Protein AF-G9K9D0-F1 (afdb_monomer)

Organism: Mustela putorius furo (NCBI:txid9669)

Foldseek 3Di:
DLVVLQVCVVVVAQEDEDEDDDLVVLVVCVVVVCQFPDQSDDPPDPPSSSTHGYHYQSFNDPDPVGRPD

Mean predicted aligned error: 8.88 Å

pLDDT: mean 70.74, std 9.46, range [50.56, 85.12]

Structure (mmCIF, N/CA/C/O backbone):
data_AF-G9K9D0-F1
#
_entry.id   AF-G9K9D0-F1
#
loop_
_atom_site.group_PDB
_atom_site.id
_atom_site.type_symbol
_atom_site.label_atom_id
_atom_site.label_alt_id
_atom_site.label_comp_id
_atom_site.label_asym_id
_atom_site.label_entity_id
_atom_site.label_seq_id
_atom_site.pdbx_PDB_ins_code
_atom_site.Cartn_x
_atom_site.Cartn_y
_atom_site.Cartn_z
_atom_site.occupancy
_atom_site.B_iso_or_equiv
_atom_site.auth_seq_id
_atom_site.auth_comp_id
_atom_site.auth_asym_id
_atom_site.auth_atom_id
_atom_site.pdbx_PDB_model_num
ATOM 1 N N . SER A 1 1 ? -11.557 -3.899 -2.233 1.00 66.44 1 SER A N 1
ATOM 2 C CA . SER A 1 1 ? -12.624 -4.117 -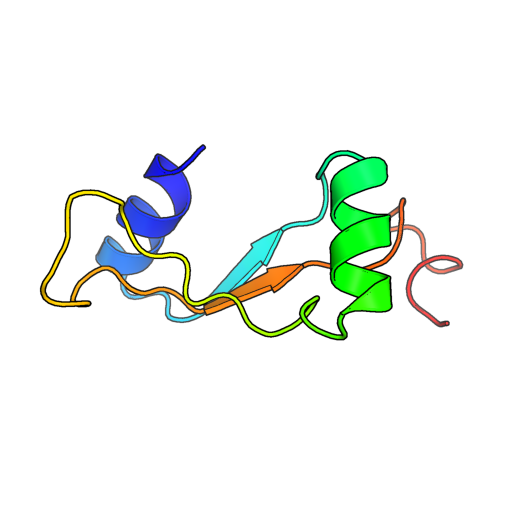1.236 1.00 66.44 1 SER A CA 1
ATOM 3 C C . SER A 1 1 ? -12.080 -3.738 0.126 1.00 66.44 1 SER A C 1
ATOM 5 O O . SER A 1 1 ? -10.955 -4.122 0.417 1.00 66.44 1 SER A O 1
ATOM 7 N N . SER A 1 2 ? -12.835 -2.986 0.928 1.00 70.50 2 SER A N 1
ATOM 8 C CA . SER A 1 2 ? -12.389 -2.543 2.258 1.00 70.50 2 SER A CA 1
ATOM 9 C C . SER A 1 2 ? -12.590 -3.602 3.352 1.00 70.50 2 SER A C 1
ATOM 11 O O . SER A 1 2 ? -12.113 -3.451 4.465 1.00 70.50 2 SER A O 1
ATOM 13 N N . THR A 1 3 ? -13.258 -4.716 3.043 1.00 80.31 3 THR A N 1
ATOM 14 C CA . THR A 1 3 ? -13.554 -5.776 4.022 1.00 80.31 3 THR A CA 1
ATOM 15 C C . THR A 1 3 ? -12.342 -6.654 4.349 1.00 80.31 3 THR A C 1
ATOM 17 O O . THR A 1 3 ? -12.217 -7.124 5.474 1.00 80.31 3 THR A O 1
ATOM 20 N N . ILE A 1 4 ? -11.435 -6.874 3.388 1.00 80.69 4 ILE A N 1
ATOM 21 C CA . ILE A 1 4 ? -10.209 -7.663 3.605 1.00 80.69 4 ILE A CA 1
ATOM 22 C C . ILE A 1 4 ? -9.332 -7.064 4.720 1.00 80.69 4 ILE A C 1
ATOM 24 O O . ILE A 1 4 ? -9.025 -7.800 5.654 1.00 80.69 4 ILE A O 1
ATOM 28 N N . PRO A 1 5 ? -8.959 -5.769 4.693 1.00 78.06 5 PRO A N 1
ATOM 29 C CA . PRO A 1 5 ? -8.114 -5.191 5.739 1.00 78.06 5 PRO A CA 1
ATOM 30 C C . PRO A 1 5 ? -8.757 -5.281 7.130 1.00 78.06 5 PRO A C 1
ATOM 32 O O . PRO A 1 5 ? -8.084 -5.619 8.098 1.00 78.06 5 PRO A O 1
ATOM 35 N N . TYR A 1 6 ? -10.079 -5.113 7.215 1.00 80.12 6 TYR A N 1
ATOM 36 C CA . TYR A 1 6 ? -10.833 -5.284 8.458 1.00 80.12 6 TYR A CA 1
ATOM 37 C C . TYR A 1 6 ? -10.777 -6.718 9.017 1.00 80.12 6 TYR A C 1
ATOM 39 O O . TYR A 1 6 ? -10.574 -6.918 10.216 1.00 80.12 6 TYR A O 1
ATOM 47 N N . LEU A 1 7 ? -10.938 -7.729 8.156 1.00 82.31 7 LEU A N 1
ATOM 48 C CA . LEU A 1 7 ? -10.850 -9.136 8.559 1.00 82.31 7 LEU A CA 1
ATOM 49 C C . LEU A 1 7 ? -9.421 -9.532 8.944 1.00 82.31 7 LEU A C 1
ATOM 51 O O . LEU A 1 7 ? -9.235 -10.195 9.962 1.00 82.31 7 LEU A O 1
ATOM 55 N N . LEU A 1 8 ? -8.418 -9.101 8.174 1.00 82.75 8 LEU A N 1
ATOM 56 C CA . LEU A 1 8 ? -7.006 -9.378 8.463 1.00 82.75 8 LEU A CA 1
ATOM 57 C C . LEU A 1 8 ? -6.580 -8.753 9.794 1.00 82.75 8 LEU A C 1
ATOM 59 O O . LEU A 1 8 ? -5.915 -9.407 10.596 1.00 82.75 8 LEU A O 1
ATOM 63 N N . ARG A 1 9 ? -7.042 -7.534 10.083 1.00 82.50 9 ARG A N 1
ATOM 64 C CA . ARG A 1 9 ? -6.801 -6.878 11.369 1.00 82.50 9 ARG A CA 1
ATOM 65 C C . ARG A 1 9 ? -7.421 -7.645 12.538 1.00 82.50 9 ARG A C 1
ATOM 67 O O . ARG A 1 9 ? -6.769 -7.825 13.561 1.00 82.50 9 ARG A O 1
ATOM 74 N N . ARG A 1 10 ? -8.643 -8.170 12.382 1.00 82.75 10 ARG A N 1
ATOM 75 C CA . ARG A 1 10 ? -9.273 -9.057 13.383 1.00 82.75 10 ARG A CA 1
ATOM 76 C C . ARG A 1 10 ? -8.574 -10.412 13.523 1.00 82.75 10 ARG A C 1
ATOM 78 O O . ARG A 1 10 ? -8.638 -11.007 14.592 1.00 82.75 10 ARG A O 1
ATOM 85 N N . ALA A 1 11 ? -7.887 -10.873 12.480 1.00 85.12 11 ALA A N 1
ATOM 86 C CA . ALA A 1 11 ? -7.001 -12.035 12.517 1.00 85.12 11 ALA A CA 1
ATOM 87 C C . ALA A 1 11 ? -5.604 -11.716 13.093 1.00 85.12 11 ALA A C 1
ATOM 89 O O . ALA A 1 11 ? -4.709 -12.555 13.024 1.00 85.12 11 ALA A O 1
ATOM 90 N N . ASN A 1 12 ? -5.421 -10.523 13.674 1.00 82.50 12 ASN A N 1
ATOM 91 C CA . ASN A 1 12 ? -4.183 -10.048 14.291 1.00 82.50 12 ASN A CA 1
ATOM 92 C C . ASN A 1 12 ? -2.997 -9.903 13.315 1.00 82.50 12 ASN A C 1
ATOM 94 O O . ASN A 1 12 ? -1.836 -9.979 13.716 1.00 82.50 12 ASN A O 1
ATOM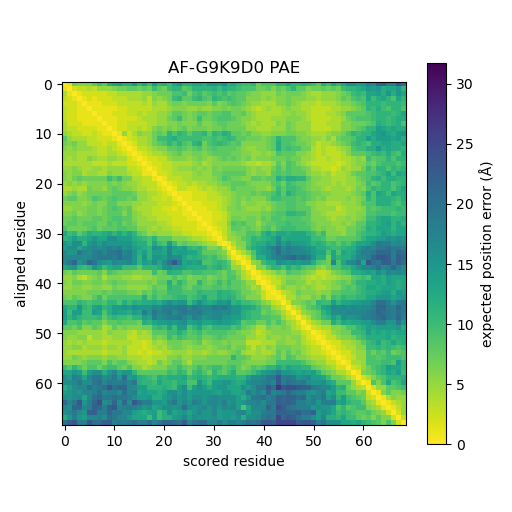 98 N N . LEU A 1 13 ? -3.280 -9.691 12.025 1.00 80.19 13 LEU A N 1
ATOM 99 C CA . LEU A 1 13 ? -2.265 -9.397 11.015 1.00 80.19 13 LEU A CA 1
ATOM 100 C C . LEU A 1 13 ? -2.002 -7.891 10.963 1.00 80.19 13 LEU A C 1
ATOM 102 O O . LEU A 1 13 ? -2.924 -7.075 10.940 1.00 80.19 13 LEU A O 1
ATOM 106 N N . THR A 1 14 ? -0.724 -7.526 10.941 1.00 79.56 14 THR A N 1
ATOM 107 C CA . THR A 1 14 ? -0.265 -6.131 10.948 1.00 79.56 14 THR A CA 1
ATOM 108 C C . THR A 1 14 ? 0.017 -5.595 9.550 1.00 79.56 14 THR A C 1
ATOM 110 O O . THR A 1 14 ? -0.029 -4.382 9.346 1.00 79.56 14 THR A O 1
ATOM 113 N N . SER A 1 15 ? 0.267 -6.483 8.585 1.00 79.62 15 SER A N 1
ATOM 114 C CA . SER A 1 15 ? 0.626 -6.138 7.215 1.00 79.62 15 SER A CA 1
ATOM 115 C C . SER A 1 15 ? -0.206 -6.894 6.180 1.00 79.62 15 SER A C 1
ATOM 117 O O . SER A 1 15 ? -0.610 -8.044 6.361 1.00 79.62 15 SER A O 1
ATOM 119 N N . MET A 1 16 ? -0.462 -6.217 5.068 1.00 80.12 16 MET A N 1
ATOM 120 C CA . MET A 1 16 ? -1.151 -6.723 3.891 1.00 80.12 16 MET A CA 1
ATOM 121 C C . MET A 1 16 ? -0.395 -6.264 2.646 1.00 80.12 16 MET A C 1
ATOM 123 O O . MET A 1 16 ? 0.128 -5.152 2.590 1.00 80.12 16 MET A O 1
ATOM 127 N N . LEU A 1 17 ? -0.370 -7.115 1.623 1.00 79.94 17 LEU A N 1
ATOM 128 C CA . LEU A 1 17 ? 0.208 -6.793 0.326 1.00 79.94 17 LEU A CA 1
ATOM 129 C C . LEU A 1 17 ? -0.872 -6.844 -0.755 1.00 79.94 17 LEU A C 1
ATOM 131 O O . LEU A 1 17 ? -1.627 -7.813 -0.847 1.00 79.94 17 LEU A O 1
ATOM 135 N N . ILE A 1 18 ? -0.948 -5.797 -1.578 1.00 78.38 18 ILE A N 1
ATOM 136 C CA . ILE A 1 18 ? -1.914 -5.683 -2.678 1.00 78.38 18 ILE A CA 1
ATOM 137 C C . ILE A 1 18 ? -1.165 -5.455 -3.985 1.00 78.38 18 ILE A C 1
ATOM 139 O O . ILE A 1 18 ? -0.303 -4.587 -4.085 1.00 78.38 18 ILE A O 1
ATOM 143 N N . GLN A 1 19 ? -1.528 -6.209 -5.020 1.00 70.94 19 GLN A N 1
ATOM 144 C CA . GLN A 1 19 ? -0.840 -6.144 -6.310 1.00 70.94 19 GLN A CA 1
ATOM 145 C C . GLN A 1 19 ? -1.763 -5.762 -7.471 1.00 70.94 19 GLN A C 1
ATOM 147 O O . GLN A 1 19 ? -1.365 -4.993 -8.347 1.00 70.94 19 GLN A O 1
ATOM 152 N N . ARG A 1 20 ? -3.012 -6.242 -7.480 1.00 76.56 20 ARG A N 1
ATOM 153 C CA . ARG A 1 20 ? -3.979 -5.963 -8.554 1.00 76.56 20 ARG A CA 1
ATOM 154 C C . ARG A 1 20 ? -4.777 -4.696 -8.262 1.00 76.56 20 ARG A C 1
ATOM 156 O O . ARG A 1 20 ? -5.844 -4.741 -7.658 1.00 76.56 20 ARG A O 1
ATOM 163 N N . VAL A 1 21 ? -4.238 -3.569 -8.715 1.00 76.38 21 VAL A N 1
ATOM 164 C CA . VAL A 1 21 ? -4.861 -2.240 -8.644 1.00 76.38 21 VAL A CA 1
ATOM 165 C C . VAL A 1 21 ? -4.786 -1.588 -10.023 1.00 76.38 21 VAL A C 1
ATOM 167 O O . VAL A 1 21 ? -3.869 -1.868 -10.795 1.00 76.38 21 VAL A O 1
ATOM 170 N N . HIS A 1 22 ? -5.766 -0.741 -10.345 1.00 80.75 22 HIS A N 1
ATOM 171 C CA . HIS A 1 22 ? -5.865 -0.076 -11.641 1.00 80.75 22 HIS A CA 1
ATOM 172 C C . HIS A 1 22 ? -4.594 0.727 -11.982 1.00 80.75 22 HIS A C 1
ATOM 174 O O . HIS A 1 22 ? -4.038 1.419 -11.128 1.00 80.75 22 HIS A O 1
ATOM 180 N N . TYR A 1 23 ? -4.157 0.681 -13.245 1.00 73.31 23 TYR A N 1
ATOM 181 C CA . TYR A 1 23 ? -2.882 1.264 -13.691 1.00 73.31 23 TYR A CA 1
ATOM 182 C C . TYR A 1 23 ? -2.760 2.768 -13.389 1.00 73.31 23 TYR A C 1
ATOM 184 O O . TYR A 1 23 ? -1.699 3.236 -12.988 1.00 73.31 23 TYR A O 1
ATOM 192 N N . ALA A 1 24 ? -3.853 3.525 -13.543 1.00 77.56 24 ALA A N 1
ATOM 193 C CA . ALA A 1 24 ? -3.867 4.967 -13.292 1.00 77.56 24 ALA A CA 1
ATOM 194 C C . ALA A 1 24 ? -3.569 5.296 -11.821 1.00 77.56 24 ALA A C 1
ATOM 196 O O . ALA A 1 24 ? -2.860 6.254 -11.524 1.00 77.56 24 ALA A O 1
ATOM 197 N N . ILE A 1 25 ? -4.056 4.448 -10.913 1.00 77.38 25 ILE A N 1
ATOM 198 C CA . ILE A 1 25 ? -3.849 4.571 -9.471 1.00 77.38 25 ILE A CA 1
ATOM 199 C C . ILE A 1 25 ? -2.391 4.247 -9.131 1.00 77.38 25 ILE A C 1
ATOM 201 O O . ILE A 1 25 ? -1.748 5.006 -8.412 1.00 77.38 25 ILE A O 1
ATOM 205 N N . LYS A 1 26 ? -1.833 3.180 -9.724 1.00 75.62 26 LYS A N 1
ATOM 206 C CA . LYS A 1 26 ? -0.405 2.850 -9.582 1.00 75.62 26 LYS A CA 1
ATOM 207 C C . LYS A 1 26 ? 0.494 3.982 -10.074 1.00 75.62 26 LYS A C 1
ATOM 209 O O . LYS A 1 26 ? 1.426 4.350 -9.376 1.00 75.62 26 LYS A O 1
ATOM 214 N N . LYS A 1 27 ? 0.192 4.573 -11.235 1.00 75.81 27 LYS A N 1
ATOM 215 C CA . LYS A 1 27 ? 0.965 5.692 -11.799 1.00 75.81 27 LYS A CA 1
ATOM 216 C C . LYS A 1 27 ? 0.925 6.928 -10.897 1.00 75.81 27 LYS A C 1
ATOM 218 O O . LYS A 1 27 ? 1.955 7.564 -10.700 1.00 75.81 27 LYS A O 1
ATOM 223 N N . HIS A 1 28 ? -0.243 7.245 -10.340 1.00 77.81 28 HIS A N 1
ATOM 224 C CA . HIS A 1 28 ? -0.400 8.360 -9.410 1.00 77.81 28 HIS A CA 1
ATOM 225 C C . HIS A 1 28 ? 0.393 8.126 -8.116 1.00 77.81 28 HIS A C 1
ATOM 227 O O . HIS A 1 28 ? 1.189 8.971 -7.725 1.00 77.81 28 HIS A O 1
ATOM 233 N N . PHE A 1 29 ? 0.253 6.955 -7.488 1.00 71.38 29 PHE A N 1
ATOM 234 C CA . PHE A 1 29 ? 0.974 6.650 -6.248 1.00 71.38 29 PHE A CA 1
ATOM 235 C C . PHE A 1 29 ? 2.480 6.461 -6.440 1.00 71.38 29 PHE A C 1
ATOM 237 O O . PHE A 1 29 ? 3.246 6.838 -5.555 1.00 71.38 29 PHE A O 1
ATOM 244 N N . ALA A 1 30 ? 2.913 5.958 -7.599 1.00 70.94 30 ALA A N 1
ATOM 245 C CA . ALA A 1 30 ? 4.323 5.904 -7.969 1.00 70.94 30 ALA A CA 1
ATOM 246 C C . ALA A 1 30 ? 4.929 7.306 -8.084 1.00 70.94 30 ALA A C 1
ATOM 248 O O . ALA A 1 30 ? 5.996 7.556 -7.534 1.00 70.94 30 ALA A O 1
ATOM 249 N N . ALA A 1 31 ? 4.220 8.244 -8.720 1.00 71.50 31 ALA A N 1
ATOM 250 C CA . ALA A 1 31 ? 4.665 9.632 -8.826 1.00 71.50 31 ALA A CA 1
ATOM 251 C C . ALA A 1 31 ? 4.726 10.345 -7.463 1.00 71.50 31 ALA A C 1
ATOM 253 O O . ALA A 1 31 ? 5.565 11.214 -7.257 1.00 71.50 31 ALA A O 1
ATOM 254 N N . THR A 1 32 ? 3.852 9.977 -6.524 1.00 70.00 32 THR A N 1
ATOM 255 C CA . THR A 1 32 ? 3.809 10.558 -5.172 1.00 70.00 32 THR A CA 1
ATOM 256 C C . THR A 1 32 ? 4.677 9.789 -4.158 1.00 70.00 32 THR A C 1
ATOM 258 O O . THR A 1 32 ? 4.599 10.083 -2.971 1.00 70.00 32 THR A O 1
ATOM 261 N N . HIS A 1 33 ? 5.476 8.793 -4.578 1.00 63.78 33 HIS A N 1
ATOM 262 C CA . HIS A 1 33 ? 6.283 7.934 -3.684 1.00 63.78 33 HIS A CA 1
ATOM 263 C C . HIS A 1 33 ? 5.488 7.274 -2.533 1.00 63.78 33 HIS A C 1
ATOM 265 O O . HIS A 1 33 ? 6.051 6.821 -1.541 1.00 63.78 33 HIS A O 1
ATOM 271 N N . SER A 1 34 ? 4.164 7.180 -2.659 1.00 56.56 34 SER A N 1
ATOM 272 C CA . SER A 1 34 ? 3.262 6.679 -1.611 1.00 56.56 34 SER A CA 1
ATOM 273 C C . SER A 1 34 ? 2.881 5.211 -1.806 1.00 56.56 34 SER A C 1
ATOM 275 O O . SER A 1 34 ? 2.001 4.698 -1.122 1.00 56.56 34 SER A O 1
ATOM 277 N N . LEU A 1 35 ? 3.573 4.504 -2.704 1.00 56.22 35 LEU A N 1
ATOM 278 C CA . LEU A 1 35 ? 3.389 3.069 -2.964 1.00 56.22 35 LEU A CA 1
ATOM 279 C C . LEU A 1 35 ? 3.554 2.197 -1.706 1.00 56.22 35 LEU A C 1
ATOM 281 O O . LEU A 1 35 ? 2.976 1.113 -1.625 1.00 56.22 35 LEU A O 1
ATOM 285 N N . GLU A 1 36 ? 4.294 2.688 -0.712 1.00 52.00 36 GLU A N 1
ATOM 286 C CA . GLU A 1 36 ? 4.603 1.954 0.515 1.00 52.00 36 GLU A CA 1
ATOM 287 C C . GLU A 1 36 ? 3.778 2.377 1.740 1.00 52.00 36 GLU A C 1
ATOM 289 O O . GLU A 1 36 ? 3.927 1.762 2.790 1.00 52.00 36 GLU A O 1
ATOM 294 N N . LEU A 1 37 ? 2.923 3.408 1.660 1.00 51.84 37 LEU A N 1
ATOM 295 C CA . LEU A 1 37 ? 2.530 4.144 2.870 1.00 51.84 37 LEU A CA 1
ATOM 296 C C . LEU A 1 37 ? 1.030 4.448 2.996 1.00 51.84 37 LEU A C 1
ATOM 298 O O . LEU A 1 37 ? 0.645 5.582 3.281 1.00 51.84 37 LEU A O 1
ATOM 302 N N . PHE A 1 38 ? 0.163 3.442 2.844 1.00 63.06 38 PHE A N 1
ATOM 303 C CA . PHE A 1 38 ? -1.240 3.585 3.248 1.00 63.06 38 PHE A CA 1
ATOM 304 C C . PHE A 1 38 ? -1.557 2.706 4.456 1.00 63.06 38 PHE A C 1
ATOM 306 O O . PHE A 1 38 ? -1.670 1.484 4.356 1.00 63.06 38 PHE A O 1
ATOM 313 N N . MET A 1 39 ? -1.760 3.361 5.603 1.00 66.50 39 MET A N 1
ATOM 314 C CA . MET A 1 39 ? -2.583 2.815 6.680 1.00 66.50 39 MET A CA 1
ATOM 315 C C . MET A 1 39 ? -3.990 2.670 6.105 1.00 66.50 39 MET A C 1
ATOM 317 O O . MET A 1 39 ? -4.702 3.667 5.944 1.00 66.50 39 MET A O 1
ATOM 321 N N . TRP A 1 40 ? -4.371 1.454 5.713 1.00 71.38 40 TRP A N 1
ATOM 322 C CA . TRP A 1 40 ? -5.694 1.225 5.154 1.00 71.38 40 TRP A CA 1
ATOM 323 C C . TRP A 1 40 ? -6.704 1.318 6.287 1.00 71.38 40 TRP A C 1
ATOM 325 O O . TRP A 1 40 ? -6.905 0.369 7.043 1.00 71.38 40 TRP A O 1
ATOM 335 N N . ARG A 1 41 ? -7.309 2.497 6.418 1.00 75.44 41 ARG A N 1
ATOM 336 C CA . ARG A 1 41 ? -8.333 2.774 7.415 1.00 75.44 41 ARG A CA 1
ATOM 337 C C . ARG A 1 41 ? -9.705 2.626 6.816 1.00 75.44 41 ARG A C 1
ATOM 339 O O . ARG A 1 41 ? -9.957 2.928 5.648 1.00 75.44 41 ARG A O 1
ATOM 346 N N . GLN A 1 42 ? -10.603 2.172 7.663 1.00 76.88 42 GLN A N 1
ATOM 347 C CA . GLN A 1 42 ? -11.986 2.071 7.304 1.00 76.88 42 GLN A CA 1
ATOM 348 C C . GLN A 1 42 ? -12.644 3.450 7.409 1.00 76.88 42 GLN A C 1
ATOM 350 O O . GLN A 1 42 ? -12.439 4.161 8.383 1.00 76.88 42 GLN A O 1
ATOM 355 N N . THR A 1 43 ? -13.432 3.846 6.408 1.00 72.19 43 THR A N 1
ATOM 356 C CA . THR A 1 43 ? -13.992 5.211 6.312 1.00 72.19 43 THR A CA 1
ATOM 357 C C . THR A 1 43 ? -14.914 5.606 7.469 1.00 72.19 43 THR A C 1
ATOM 359 O O . THR A 1 43 ? -15.158 6.790 7.66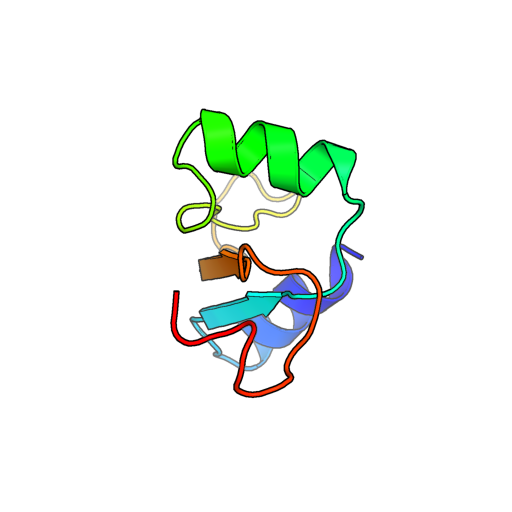4 1.00 72.19 43 THR A O 1
ATOM 362 N N . TRP A 1 44 ? -15.433 4.633 8.220 1.00 78.38 44 TRP A N 1
ATOM 363 C CA . TRP A 1 44 ? -16.278 4.852 9.396 1.00 78.38 44 TRP A CA 1
ATOM 364 C C . TRP A 1 44 ? -15.534 4.701 10.727 1.00 78.38 44 TRP A C 1
ATOM 366 O O . TRP A 1 44 ? -16.137 4.927 11.773 1.00 78.38 44 TRP A O 1
ATOM 376 N N . ASP A 1 45 ? -14.271 4.267 10.710 1.00 66.56 45 ASP A N 1
ATOM 377 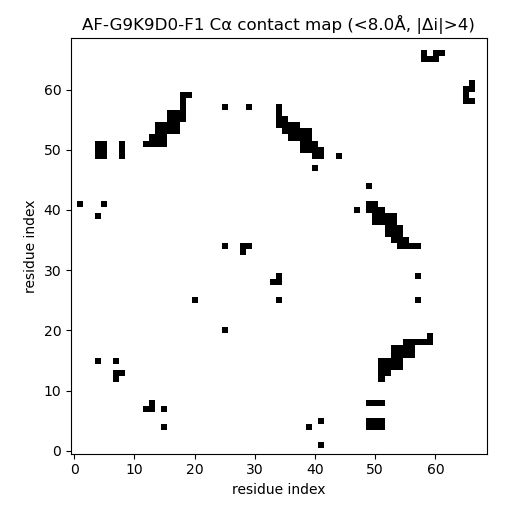C CA . ASP A 1 45 ? -13.491 4.063 11.928 1.00 66.56 45 ASP A CA 1
ATOM 378 C C . ASP A 1 45 ? -12.579 5.268 12.177 1.00 66.56 45 ASP A C 1
ATOM 380 O O . ASP A 1 45 ? -11.525 5.426 11.555 1.00 66.56 45 ASP A O 1
ATOM 384 N N . SER A 1 46 ? -13.029 6.135 13.082 1.00 65.06 46 SER A N 1
ATOM 385 C CA . SER A 1 46 ? -12.332 7.356 13.497 1.00 65.06 46 SER A CA 1
ATOM 386 C C . SER A 1 46 ? -11.199 7.088 14.493 1.00 65.06 46 SER A C 1
ATOM 388 O O . SER A 1 46 ? -10.292 7.909 14.604 1.00 65.06 46 SER A O 1
ATOM 390 N N . ASP A 1 47 ? -11.234 5.952 15.196 1.00 68.69 47 ASP A N 1
ATOM 391 C CA . ASP A 1 47 ? -10.336 5.639 16.320 1.00 68.69 47 ASP A CA 1
ATOM 392 C C . ASP A 1 47 ? -9.054 4.911 15.894 1.00 68.69 47 ASP A C 1
ATOM 394 O O . ASP A 1 47 ? -8.272 4.467 16.731 1.00 68.69 47 ASP A O 1
ATOM 398 N N . ALA A 1 48 ? -8.827 4.766 14.584 1.00 65.69 48 ALA A N 1
ATOM 399 C CA . ALA A 1 48 ? -7.670 4.080 14.002 1.00 65.69 48 ALA A CA 1
ATOM 400 C C . ALA A 1 48 ? -7.458 2.628 14.487 1.00 65.69 48 ALA A C 1
ATOM 402 O O . ALA A 1 48 ? -6.440 2.027 14.170 1.00 65.69 48 ALA A O 1
ATOM 403 N N . ASN A 1 49 ? -8.415 2.014 15.187 1.00 67.62 49 ASN A N 1
ATOM 404 C CA . ASN A 1 49 ? -8.268 0.662 15.732 1.00 67.62 49 ASN A CA 1
ATOM 405 C C . ASN A 1 49 ? -8.153 -0.409 14.637 1.00 67.62 49 ASN A C 1
ATOM 407 O O . ASN A 1 49 ? -7.485 -1.438 14.814 1.00 67.62 49 ASN A O 1
ATOM 411 N N . THR A 1 50 ? -8.797 -0.169 13.494 1.00 71.12 50 THR A N 1
ATOM 412 C CA . THR A 1 50 ? -8.794 -1.082 12.345 1.00 71.12 50 THR A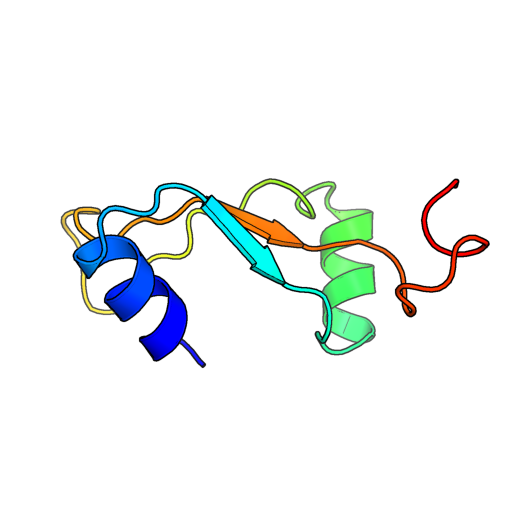 CA 1
ATOM 413 C C . THR A 1 50 ? -7.694 -0.801 11.323 1.00 71.12 50 THR A C 1
ATOM 415 O O . THR A 1 50 ? -7.767 -1.306 10.201 1.00 71.12 50 THR A O 1
ATOM 418 N N . ASP A 1 51 ? -6.676 -0.014 11.679 1.00 74.00 51 ASP A N 1
ATOM 419 C CA . ASP A 1 51 ? -5.573 0.259 10.770 1.00 74.00 51 ASP A CA 1
ATOM 420 C C . ASP A 1 51 ? -4.733 -0.994 10.472 1.00 74.00 51 ASP A C 1
ATOM 422 O O . ASP A 1 51 ? -4.415 -1.818 11.331 1.00 74.00 51 ASP A O 1
ATOM 426 N N . ILE A 1 52 ? -4.398 -1.162 9.196 1.00 78.00 52 ILE A N 1
ATOM 427 C CA . ILE A 1 52 ? -3.476 -2.197 8.739 1.00 78.00 52 ILE A CA 1
ATOM 428 C C . ILE A 1 52 ? -2.512 -1.592 7.729 1.00 78.00 52 ILE A C 1
ATOM 430 O O . ILE A 1 52 ? -2.890 -0.756 6.901 1.00 78.00 52 ILE A O 1
ATOM 434 N N . PHE A 1 53 ? -1.252 -2.008 7.811 1.00 80.06 53 PHE A N 1
ATOM 435 C CA . PHE A 1 53 ? -0.227 -1.562 6.886 1.00 80.06 53 PHE A CA 1
ATOM 436 C C . PHE A 1 53 ? -0.429 -2.248 5.531 1.00 80.06 53 PHE A C 1
ATOM 438 O O . PHE A 1 53 ? -0.299 -3.467 5.433 1.00 80.06 53 PHE A O 1
ATOM 445 N N . CYS A 1 54 ? -0.749 -1.482 4.488 1.00 78.31 54 CYS A N 1
ATOM 446 C CA . CYS A 1 54 ? -0.916 -2.001 3.132 1.00 78.31 54 CYS A CA 1
ATOM 447 C C . CYS A 1 54 ? 0.255 -1.577 2.244 1.00 78.31 54 CYS A C 1
ATOM 449 O O . CYS A 1 54 ? 0.384 -0.404 1.899 1.00 78.31 54 CYS A O 1
ATOM 451 N N . HIS A 1 55 ? 1.053 -2.550 1.807 1.00 77.44 55 HIS A N 1
ATOM 452 C CA . HIS A 1 55 ? 2.091 -2.347 0.802 1.00 77.44 55 HIS A CA 1
ATOM 453 C C . HIS A 1 55 ? 1.529 -2.627 -0.598 1.00 77.44 55 HIS A C 1
ATOM 455 O O . HIS A 1 55 ? 0.967 -3.702 -0.847 1.00 77.44 55 HIS A O 1
ATOM 461 N N . MET A 1 56 ? 1.669 -1.673 -1.524 1.00 70.94 56 MET A N 1
ATOM 462 C CA . MET A 1 56 ? 1.264 -1.858 -2.916 1.00 70.94 56 MET A CA 1
ATOM 463 C C . MET A 1 56 ? 2.486 -2.131 -3.786 1.00 70.94 56 MET A C 1
ATOM 465 O O . MET A 1 56 ? 3.328 -1.257 -3.969 1.00 70.94 56 MET A O 1
ATOM 469 N N . MET A 1 57 ? 2.542 -3.311 -4.408 1.00 67.25 57 MET A N 1
ATOM 470 C CA . MET A 1 57 ? 3.610 -3.588 -5.368 1.00 67.25 57 MET A CA 1
ATOM 471 C C . MET A 1 57 ? 3.487 -2.652 -6.590 1.00 67.25 57 MET A C 1
ATOM 473 O O . MET A 1 57 ? 2.411 -2.600 -7.213 1.00 67.25 57 MET A O 1
ATOM 477 N N . PRO A 1 58 ? 4.569 -1.948 -6.978 1.00 63.56 58 PRO A N 1
ATOM 478 C CA . PRO A 1 58 ? 4.541 -0.969 -8.066 1.00 63.56 58 PRO A CA 1
ATOM 479 C C . PRO A 1 58 ? 4.267 -1.594 -9.435 1.00 63.56 58 PRO A C 1
ATOM 481 O O . PRO A 1 58 ? 3.647 -0.968 -10.295 1.00 63.56 58 PRO A O 1
ATOM 484 N N . PHE A 1 59 ? 4.671 -2.847 -9.634 1.00 63.41 59 PHE A N 1
ATOM 485 C CA . PHE A 1 59 ? 4.704 -3.456 -10.958 1.00 63.41 59 PHE A CA 1
ATOM 486 C C . PHE A 1 59 ? 3.433 -4.224 -11.339 1.00 63.41 59 PHE A C 1
ATOM 488 O O . PHE A 1 59 ? 2.562 -4.524 -10.515 1.00 63.41 59 PHE A O 1
ATOM 495 N N . TYR A 1 60 ? 3.290 -4.465 -12.645 1.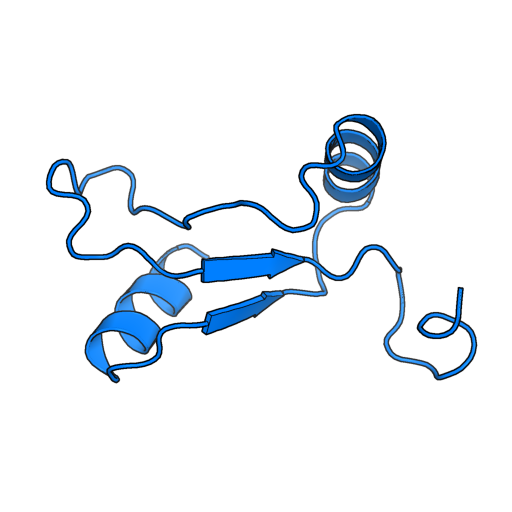00 57.16 60 TYR A N 1
ATOM 496 C CA . TYR A 1 60 ? 2.089 -5.023 -13.273 1.00 57.16 60 TYR A CA 1
ATOM 497 C C . TYR A 1 60 ? 1.936 -6.536 -13.053 1.00 57.16 60 TYR A C 1
ATOM 499 O O . TYR A 1 60 ? 0.813 -7.009 -12.885 1.00 57.16 60 TYR A O 1
ATOM 507 N N . SER A 1 61 ? 3.046 -7.277 -13.005 1.00 55.28 61 SER A N 1
ATOM 508 C CA . SER A 1 61 ? 3.048 -8.734 -12.843 1.00 55.28 61 SER A CA 1
ATOM 509 C C . SER A 1 61 ? 3.880 -9.169 -11.637 1.00 55.28 61 SER A C 1
ATOM 511 O O . SER A 1 61 ? 4.738 -8.429 -11.162 1.00 55.28 61 SER A O 1
ATOM 513 N N . TYR A 1 62 ? 3.590 -10.370 -11.139 1.00 56.72 62 TYR A N 1
ATOM 514 C CA . TYR A 1 62 ? 4.369 -11.099 -10.130 1.00 56.72 62 TYR A CA 1
ATOM 515 C C . TYR A 1 62 ? 5.486 -11.941 -10.763 1.00 56.72 62 TYR A C 1
ATOM 517 O O . TYR A 1 62 ? 6.166 -12.683 -10.059 1.00 56.72 62 TYR A O 1
ATOM 525 N N . ASP A 1 63 ? 5.668 -11.857 -12.082 1.00 51.09 63 ASP A N 1
ATOM 526 C CA . ASP A 1 63 ? 6.767 -12.541 -12.751 1.00 51.09 63 ASP A CA 1
ATOM 527 C C . ASP A 1 63 ? 8.102 -11.934 -12.315 1.00 51.09 63 ASP A C 1
ATOM 529 O O . ASP A 1 63 ? 8.233 -10.715 -12.239 1.00 51.09 63 ASP A O 1
ATOM 533 N N . VAL A 1 64 ? 9.099 -12.795 -12.092 1.00 57.16 64 VAL A N 1
ATOM 534 C CA . VAL A 1 64 ? 10.481 -12.449 -11.709 1.00 57.16 64 VAL A CA 1
ATOM 535 C C . VAL A 1 64 ? 11.048 -11.210 -12.430 1.00 57.16 64 VAL A C 1
ATOM 537 O O . VAL A 1 64 ? 11.589 -10.350 -11.742 1.00 57.16 64 VAL A O 1
ATOM 540 N N . PRO A 1 65 ? 10.902 -11.028 -13.762 1.00 61.78 65 PRO A N 1
ATOM 541 C CA . PRO A 1 65 ? 11.412 -9.829 -14.441 1.00 61.78 65 PRO A CA 1
ATOM 542 C C . PRO A 1 65 ? 10.720 -8.513 -14.046 1.00 61.78 65 PRO A C 1
ATOM 544 O O . PRO A 1 65 ? 11.248 -7.441 -14.320 1.00 61.78 65 PRO A O 1
ATOM 547 N N . HIS A 1 66 ? 9.546 -8.573 -13.421 1.00 55.81 66 HIS A N 1
ATOM 548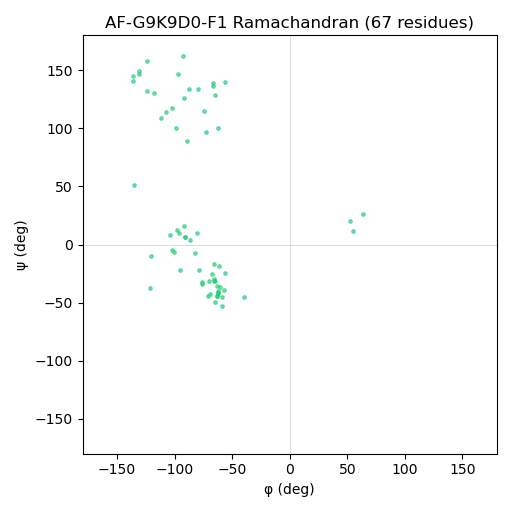 C CA . HIS A 1 66 ? 8.754 -7.417 -13.003 1.00 55.81 66 HIS A CA 1
ATOM 549 C C . HIS A 1 66 ? 8.830 -7.151 -11.494 1.00 55.81 66 HIS A C 1
ATOM 551 O O . HIS A 1 66 ? 8.078 -6.320 -11.005 1.00 55.81 66 HIS A O 1
ATOM 557 N N . THR A 1 67 ? 9.690 -7.833 -10.73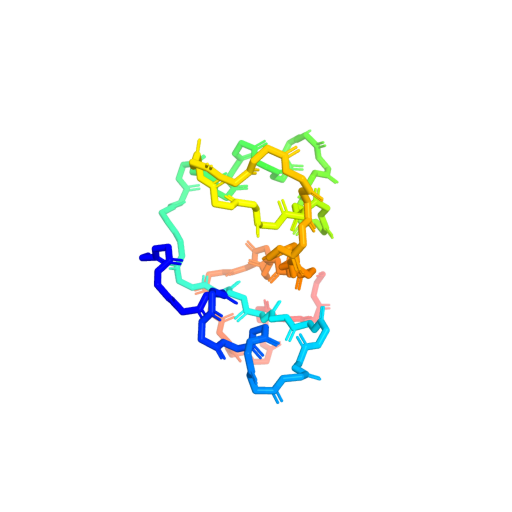8 1.00 55.22 67 THR A N 1
ATOM 558 C CA . THR A 1 67 ? 9.897 -7.575 -9.297 1.00 55.22 67 THR A CA 1
ATOM 559 C C . THR A 1 67 ? 11.333 -7.200 -8.943 1.00 55.22 67 THR A C 1
ATOM 561 O O . THR A 1 67 ? 11.577 -6.763 -7.824 1.00 55.22 67 THR A O 1
ATOM 564 N N . CYS A 1 68 ? 12.278 -7.333 -9.878 1.00 60.22 68 CYS A N 1
ATOM 565 C CA . CYS A 1 68 ? 13.703 -7.075 -9.662 1.00 60.22 68 CYS A CA 1
ATOM 566 C C . CYS A 1 68 ? 14.188 -5.670 -10.080 1.00 60.22 68 CYS A C 1
ATOM 568 O O . CYS A 1 68 ? 15.399 -5.466 -10.149 1.00 60.22 68 CYS A O 1
ATOM 570 N N . GLY A 1 69 ? 13.276 -4.743 -10.400 1.00 50.56 69 GLY A N 1
ATOM 571 C CA . GLY A 1 69 ? 13.580 -3.376 -10.852 1.00 50.56 69 GLY A CA 1
ATOM 572 C C . GLY A 1 69 ? 13.301 -2.313 -9.804 1.00 50.56 69 GLY A C 1
ATOM 573 O O . GLY A 1 69 ? 12.273 -2.450 -9.107 1.00 50.56 69 GLY A O 1
#

Secondary structure (DSSP, 8-state):
--HHHHHHHHTT--EEEE----HHHHHHHHHTT-TT-EEE--TT--S-TT-EEEEEP-SS--SGGGT--

Solvent-accessible surface area 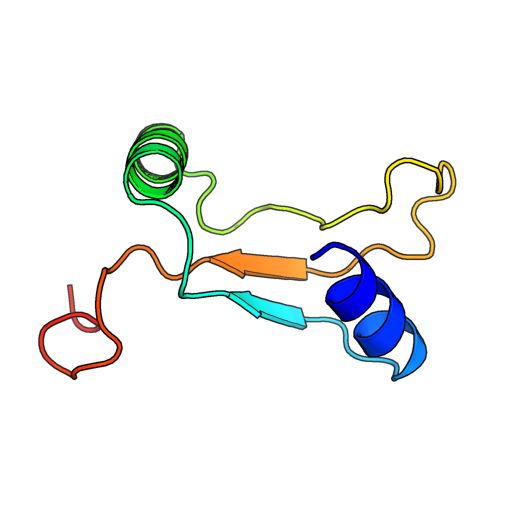(backbone atoms only — not comparable to full-atom values): 4288 Å² total; per-residue (Å²): 124,78,60,58,51,50,51,40,35,76,69,72,40,65,69,46,79,49,59,94,67,61,66,70,58,48,54,52,31,57,75,65,71,45,38,68,69,41,69,48,60,51,96,87,55,86,80,60,81,52,45,22,42,36,36,41,57,86,43,92,49,90,50,70,90,47,70,78,121

Radius of gyration: 13.18 Å; Cα contacts (8 Å, |Δi|>4): 83; chains: 1; bounding box: 30×23×31 Å

Nearest PDB structures (foldseek):
  1o7d-assembly1_A  TM=8.771E-01  e=2.814E-01  Bos taurus
  7tzz-assembly1_A  TM=4.901E-01  e=5.669E+00  Arabidopsis thaliana

InterPro domains:
  IPR000602 Glycoside hydrolase family 38, N-terminal domain [PF01074] (1-66)
  IPR011330 Glycoside hydrolase/deacetylase, beta/alpha-barrel [SSF88713] (1-68)
  IPR027291 Glycoside hydrolase 38, N-terminal domain superfamily [G3DSA:3.20.110.10] (1-69)
  IPR050843 Glycosyl Hydrolase Family 38 [PTHR11607] (1-66)

Sequence (69 aa):
SSTIPYLLRRANLTSMLIQRVHYAIKKHFAATHSLELFMWRQTWDSDANTDIFCHMMPFYSYDVPHTCG